Protein AF-A0A968BXH5-F1 (afdb_monomer)

Nearest PDB structures (foldseek):
  6s1k-assembly1_K  TM=3.614E-01  e=6.466E+00  Escherichia coli str. K-12 substr. MG1655star

Mean predicted aligned error: 5.95 Å

Structure (mmCIF, N/CA/C/O backbone):
data_AF-A0A968BXH5-F1
#
_entry.id   AF-A0A968BXH5-F1
#
loop_
_atom_site.group_PDB
_atom_site.id
_atom_site.type_symbol
_atom_site.label_atom_id
_atom_site.label_alt_id
_atom_site.label_comp_id
_atom_site.label_asym_id
_atom_site.label_entity_id
_atom_site.label_seq_id
_atom_site.pdbx_PDB_ins_code
_a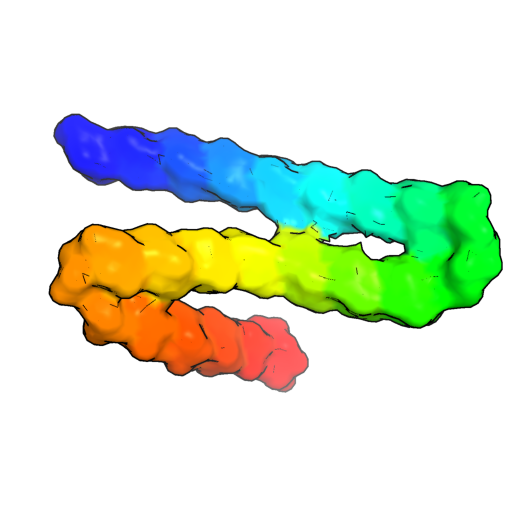tom_site.Cartn_x
_atom_site.Cartn_y
_atom_site.Cartn_z
_atom_site.occupancy
_atom_site.B_iso_or_equiv
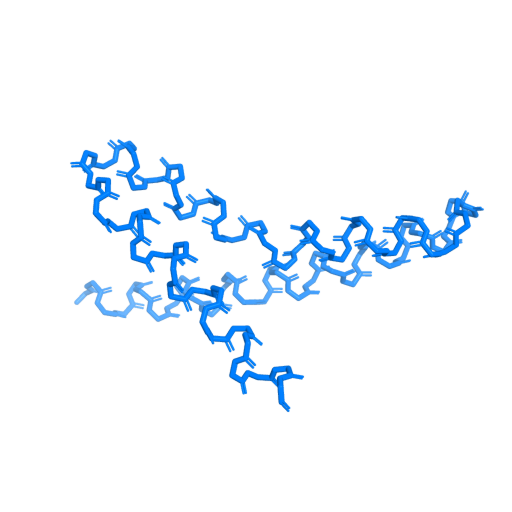_atom_site.auth_seq_id
_atom_site.auth_comp_id
_atom_site.auth_asym_id
_atom_site.auth_atom_id
_atom_site.pdbx_PDB_model_num
ATOM 1 N N . MET A 1 1 ? -22.872 10.357 4.878 1.00 73.50 1 MET A N 1
ATOM 2 C CA . MET A 1 1 ? -21.671 11.165 4.563 1.00 73.50 1 MET A CA 1
ATOM 3 C C . MET A 1 1 ? -20.412 10.300 4.571 1.00 73.50 1 MET A C 1
ATOM 5 O O . MET A 1 1 ? -19.843 10.128 3.506 1.00 73.50 1 MET A O 1
ATOM 9 N N . ALA A 1 2 ? -20.053 9.654 5.690 1.00 87.31 2 ALA A N 1
ATOM 10 C CA . ALA A 1 2 ? -18.838 8.826 5.797 1.00 87.31 2 ALA A CA 1
ATOM 11 C C . ALA A 1 2 ? -18.688 7.732 4.716 1.00 87.31 2 ALA A C 1
ATOM 13 O O . ALA A 1 2 ? -17.621 7.607 4.129 1.00 87.31 2 ALA A O 1
ATOM 14 N N . TRP A 1 3 ? -19.760 6.999 4.388 1.00 92.56 3 TRP A N 1
ATOM 15 C CA . TRP A 1 3 ? -19.737 5.977 3.328 1.00 92.56 3 TRP A CA 1
ATOM 16 C C . TRP A 1 3 ? -19.410 6.534 1.940 1.00 92.56 3 TRP A C 1
ATOM 18 O O . TRP A 1 3 ? -18.709 5.899 1.162 1.00 92.56 3 TRP A O 1
ATOM 28 N N . LEU A 1 4 ? -19.887 7.741 1.638 1.00 94.19 4 LEU A N 1
ATOM 29 C CA . LEU A 1 4 ? -19.671 8.380 0.342 1.00 94.19 4 LEU A CA 1
ATOM 30 C C . LEU A 1 4 ? -18.219 8.861 0.224 1.00 94.19 4 LEU A C 1
ATOM 32 O O . LEU A 1 4 ? -17.561 8.617 -0.784 1.00 94.19 4 LEU A O 1
ATOM 36 N N . THR A 1 5 ? -17.693 9.456 1.300 1.00 92.31 5 THR A N 1
ATOM 37 C CA . THR A 1 5 ? -16.273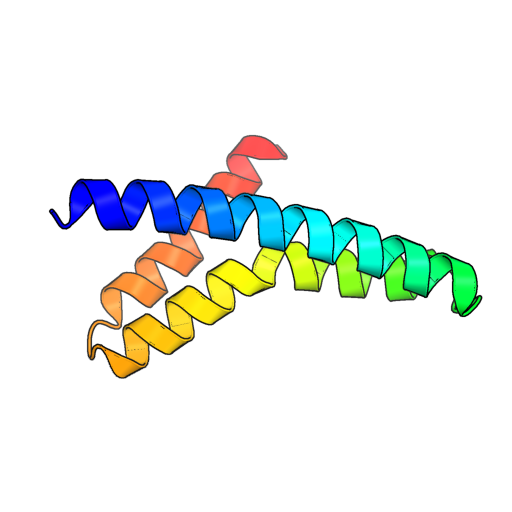 9.807 1.424 1.00 92.31 5 THR A CA 1
ATOM 38 C C . THR A 1 5 ? -15.382 8.574 1.324 1.00 92.31 5 THR A C 1
ATOM 40 O O . THR A 1 5 ? -14.367 8.624 0.641 1.00 92.31 5 THR A O 1
ATOM 43 N N . PHE A 1 6 ? -15.765 7.464 1.959 1.00 89.19 6 PHE A N 1
ATOM 44 C CA . PHE A 1 6 ? -15.038 6.201 1.868 1.00 89.19 6 PHE A CA 1
ATOM 45 C C . PHE A 1 6 ? -14.959 5.714 0.419 1.00 89.19 6 PHE A C 1
ATOM 47 O O . PHE A 1 6 ? -13.860 5.524 -0.086 1.00 89.19 6 PHE A O 1
ATOM 54 N N . VAL A 1 7 ? -16.094 5.607 -0.279 1.00 94.81 7 VAL A N 1
ATOM 55 C CA . VAL A 1 7 ? -16.132 5.128 -1.672 1.00 94.81 7 VAL A CA 1
ATOM 56 C C . VAL A 1 7 ? -15.282 6.005 -2.594 1.00 94.81 7 VAL A C 1
ATOM 58 O O . VAL A 1 7 ? -14.478 5.481 -3.362 1.00 94.81 7 VAL A O 1
ATOM 61 N N . ILE A 1 8 ? -15.409 7.332 -2.498 1.00 95.56 8 ILE A N 1
ATOM 62 C CA . ILE A 1 8 ? -14.624 8.26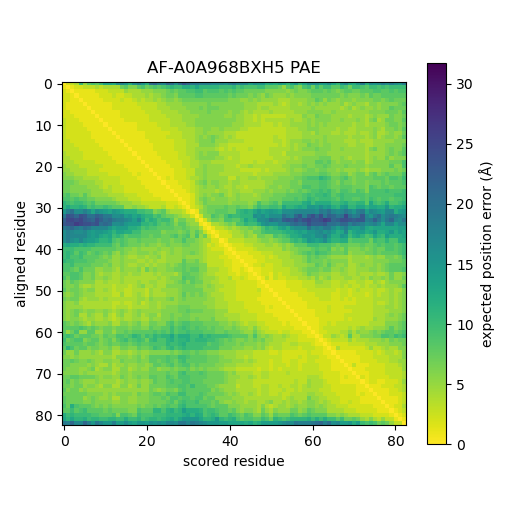1 -3.323 1.00 95.56 8 ILE A CA 1
ATOM 63 C C . ILE A 1 8 ? -13.127 8.106 -3.032 1.00 95.56 8 ILE A C 1
ATOM 65 O O . ILE A 1 8 ? -12.334 7.953 -3.961 1.00 95.56 8 ILE A O 1
ATOM 69 N N . SER A 1 9 ? -12.738 8.094 -1.756 1.00 90.25 9 SER A N 1
ATOM 70 C CA . SER A 1 9 ? -11.340 7.930 -1.351 1.00 90.25 9 SER A CA 1
ATOM 71 C C . SER A 1 9 ? -10.766 6.585 -1.793 1.00 90.25 9 SER A C 1
ATOM 73 O O . SER A 1 9 ? -9.639 6.544 -2.278 1.00 90.25 9 SER A O 1
ATOM 75 N N . SER A 1 10 ? -11.532 5.497 -1.691 1.00 89.50 10 SER A N 1
ATOM 76 C CA . SER A 1 10 ? -11.118 4.169 -2.151 1.00 89.50 10 SER A CA 1
ATOM 77 C C . SER A 1 10 ? -10.897 4.133 -3.662 1.00 89.50 10 SER A C 1
ATOM 79 O O . SER A 1 10 ? -9.880 3.608 -4.106 1.00 89.50 10 SER A O 1
ATOM 81 N N . ILE A 1 11 ? -11.788 4.735 -4.459 1.00 93.81 11 ILE A N 1
ATOM 82 C CA . ILE A 1 11 ? -11.621 4.815 -5.920 1.00 93.81 11 ILE A CA 1
ATOM 83 C C . ILE A 1 11 ? -10.355 5.599 -6.274 1.00 93.81 11 ILE A C 1
ATOM 85 O O . ILE A 1 11 ? -9.544 5.135 -7.077 1.00 93.81 11 ILE A O 1
ATOM 89 N N . ILE A 1 12 ? -10.159 6.766 -5.656 1.00 93.06 12 ILE A N 1
ATOM 90 C CA . ILE A 1 12 ? -8.968 7.597 -5.879 1.00 93.06 12 ILE A CA 1
ATOM 91 C C . ILE A 1 12 ? -7.701 6.821 -5.510 1.00 93.06 12 ILE A C 1
ATOM 93 O O . ILE A 1 12 ? -6.732 6.834 -6.267 1.00 93.06 12 ILE A O 1
ATOM 97 N N . LEU A 1 13 ? -7.719 6.117 -4.378 1.00 88.94 13 LEU A N 1
ATOM 98 C CA . LEU A 1 13 ? -6.589 5.332 -3.898 1.00 88.94 13 LEU A CA 1
ATOM 99 C C . LEU A 1 13 ? -6.233 4.192 -4.863 1.00 88.94 13 LEU A C 1
ATOM 101 O O . LEU A 1 13 ? -5.058 4.018 -5.176 1.00 88.94 13 LEU A O 1
ATOM 105 N N . VAL A 1 14 ? -7.225 3.469 -5.393 1.00 88.12 14 VAL A N 1
ATOM 106 C CA . VAL A 1 14 ? -7.002 2.405 -6.388 1.00 88.12 14 VAL A CA 1
ATOM 107 C C . VAL A 1 14 ? -6.384 2.975 -7.665 1.00 88.12 14 VAL A C 1
ATOM 109 O O . VAL A 1 14 ? -5.384 2.452 -8.153 1.00 88.12 14 VAL A O 1
ATOM 112 N N . ILE A 1 15 ? -6.925 4.080 -8.186 1.00 91.31 15 ILE A N 1
ATOM 113 C CA . ILE A 1 15 ? -6.389 4.729 -9.392 1.00 91.31 15 ILE A CA 1
ATOM 114 C C . ILE A 1 15 ? -4.944 5.189 -9.160 1.00 91.31 15 ILE A C 1
ATOM 116 O O . ILE A 1 15 ? -4.083 4.973 -10.016 1.00 91.31 15 ILE A O 1
ATOM 120 N N . ALA A 1 16 ? -4.665 5.796 -8.005 1.00 89.56 16 ALA A N 1
ATOM 121 C CA . ALA A 1 16 ? -3.330 6.255 -7.645 1.00 89.56 16 ALA A CA 1
ATOM 122 C C . ALA A 1 16 ? -2.332 5.092 -7.535 1.00 89.56 16 ALA A C 1
ATOM 124 O O . ALA A 1 16 ? -1.238 5.190 -8.088 1.00 89.56 16 ALA A O 1
ATOM 125 N N . ALA A 1 17 ? -2.714 3.984 -6.894 1.00 85.25 17 ALA A N 1
ATOM 126 C CA . ALA A 1 17 ? -1.871 2.796 -6.761 1.00 85.25 17 ALA A CA 1
ATOM 127 C C . ALA A 1 17 ? -1.533 2.174 -8.129 1.00 85.25 17 ALA A C 1
ATOM 129 O O . ALA A 1 17 ? -0.368 1.895 -8.412 1.00 85.25 17 ALA A O 1
ATOM 130 N N . VAL A 1 18 ? -2.522 2.046 -9.023 1.00 86.50 18 VAL A N 1
ATOM 131 C CA . VAL A 1 18 ? -2.309 1.533 -10.390 1.00 86.50 18 VAL A CA 1
ATOM 132 C C . VAL A 1 18 ? -1.373 2.444 -11.185 1.00 86.50 18 VAL A C 1
ATOM 134 O O . VAL A 1 18 ? -0.460 1.967 -11.859 1.00 86.50 18 VAL A O 1
ATOM 137 N N . LYS A 1 19 ? -1.564 3.766 -11.104 1.00 89.19 19 LYS A N 1
ATOM 138 C CA . LYS A 1 19 ? -0.682 4.729 -11.779 1.00 89.19 19 LYS A CA 1
ATOM 139 C C . LYS A 1 19 ? 0.738 4.698 -11.223 1.00 89.19 19 LYS A C 1
ATOM 141 O O . LYS A 1 19 ? 1.682 4.772 -12.004 1.00 89.19 19 LYS A O 1
ATOM 146 N N . LEU A 1 20 ? 0.893 4.550 -9.910 1.00 86.12 20 LEU A N 1
ATOM 147 C CA . LEU A 1 20 ? 2.197 4.439 -9.266 1.00 86.12 20 LEU A CA 1
ATOM 148 C C . LEU A 1 20 ? 2.977 3.221 -9.779 1.00 86.12 20 LEU A C 1
ATOM 150 O O . LEU A 1 20 ? 4.143 3.370 -10.136 1.00 86.12 20 LEU A O 1
ATOM 154 N N . ALA A 1 21 ? 2.326 2.059 -9.886 1.00 83.56 21 ALA A N 1
ATOM 155 C CA . ALA A 1 21 ? 2.941 0.854 -10.446 1.00 83.56 21 ALA A CA 1
ATOM 156 C C . ALA A 1 21 ? 3.377 1.063 -11.910 1.00 83.56 21 ALA A C 1
ATOM 158 O O . ALA A 1 21 ? 4.533 0.817 -12.247 1.00 83.56 21 ALA A O 1
ATOM 159 N N . GLN A 1 22 ? 2.500 1.631 -12.752 1.00 85.12 22 GLN A N 1
ATOM 160 C CA . GLN A 1 22 ? 2.817 1.945 -14.155 1.00 85.12 22 GLN A CA 1
ATOM 161 C C . GLN A 1 22 ? 4.033 2.869 -14.290 1.00 85.12 22 GLN A C 1
ATOM 163 O O . GLN A 1 22 ? 4.889 2.662 -15.149 1.00 85.12 22 GLN A O 1
ATOM 168 N N . TYR A 1 23 ? 4.129 3.904 -13.453 1.00 85.75 23 TYR A N 1
ATOM 169 C CA . TYR A 1 23 ? 5.285 4.799 -13.470 1.00 85.75 23 TYR A CA 1
ATOM 170 C C . TYR A 1 23 ? 6.550 4.119 -12.943 1.00 85.75 23 TYR A C 1
ATOM 172 O O . TYR A 1 23 ? 7.631 4.389 -13.466 1.00 85.75 23 TYR A O 1
ATOM 180 N N . GLY A 1 24 ? 6.426 3.215 -11.968 1.00 81.12 24 GLY A N 1
ATOM 181 C CA . GLY A 1 24 ? 7.529 2.381 -11.497 1.00 81.12 24 GLY A CA 1
ATOM 182 C C . GLY A 1 24 ? 8.144 1.546 -12.621 1.00 81.12 24 GLY A C 1
ATOM 183 O O . GLY A 1 24 ? 9.361 1.582 -12.811 1.00 81.12 24 GLY A O 1
ATOM 184 N N . ASP A 1 25 ? 7.309 0.905 -13.440 1.00 79.00 25 ASP A N 1
ATOM 185 C CA . ASP A 1 25 ? 7.757 0.144 -14.612 1.00 79.00 25 ASP A CA 1
ATOM 186 C C . ASP A 1 25 ? 8.466 1.036 -15.640 1.00 79.00 25 ASP A C 1
ATOM 188 O O . ASP A 1 25 ? 9.538 0.696 -16.148 1.00 79.00 25 ASP A O 1
ATOM 192 N N . VAL A 1 26 ? 7.921 2.226 -15.918 1.00 84.56 26 VAL A N 1
ATOM 193 C CA . VAL A 1 26 ? 8.552 3.190 -16.835 1.00 84.56 26 VAL A CA 1
ATOM 194 C C . VAL A 1 26 ? 9.927 3.624 -16.318 1.00 84.56 26 VAL A C 1
ATOM 196 O O . VAL A 1 26 ? 10.880 3.700 -17.097 1.00 84.56 26 VAL A O 1
ATOM 199 N N . ILE A 1 27 ? 10.064 3.879 -15.015 1.00 82.75 27 ILE A N 1
ATOM 200 C CA . ILE A 1 27 ? 11.349 4.228 -14.392 1.00 82.75 27 ILE A CA 1
ATOM 201 C C . ILE A 1 27 ? 12.334 3.060 -14.512 1.00 82.75 27 ILE A C 1
ATOM 203 O O . ILE A 1 27 ? 13.489 3.284 -14.889 1.00 82.75 27 ILE A O 1
ATOM 207 N N . ALA A 1 28 ? 11.890 1.824 -14.270 1.00 79.69 28 ALA A N 1
ATOM 208 C CA . ALA A 1 28 ? 12.712 0.622 -14.415 1.00 79.69 28 ALA A CA 1
ATOM 209 C C . ALA A 1 28 ? 13.289 0.500 -15.834 1.00 79.69 28 ALA A C 1
ATOM 211 O O . ALA A 1 28 ? 14.496 0.334 -16.017 1.00 79.69 28 ALA A O 1
ATOM 212 N N . VAL A 1 29 ? 12.442 0.678 -16.852 1.00 79.88 29 VAL A N 1
ATOM 213 C CA . VAL A 1 29 ? 12.846 0.606 -18.264 1.00 79.88 29 VAL A CA 1
ATOM 214 C C . VAL A 1 29 ? 13.823 1.728 -18.625 1.00 79.88 29 VAL A C 1
ATOM 216 O O . VAL A 1 29 ? 14.822 1.492 -19.307 1.00 79.88 29 VAL A O 1
ATOM 219 N N . ARG A 1 30 ? 13.566 2.961 -18.174 1.00 82.75 30 ARG A N 1
ATOM 220 C CA . ARG A 1 30 ? 14.364 4.141 -18.555 1.00 82.75 30 ARG A CA 1
ATOM 221 C C . ARG A 1 30 ? 15.726 4.191 -17.874 1.00 82.75 30 ARG A C 1
ATOM 223 O O . ARG A 1 30 ? 16.674 4.688 -18.475 1.00 82.75 30 ARG A O 1
ATOM 230 N N . THR A 1 31 ? 15.835 3.675 -16.656 1.00 80.81 31 THR A N 1
ATOM 231 C CA . THR A 1 31 ? 17.086 3.697 -15.885 1.00 80.81 31 THR A CA 1
ATOM 232 C C . THR A 1 31 ? 18.057 2.581 -16.271 1.00 80.81 31 THR A C 1
ATOM 234 O O . THR A 1 31 ? 19.209 2.630 -15.850 1.00 80.81 31 THR A O 1
ATOM 237 N N . ARG A 1 32 ? 17.636 1.587 -17.076 1.00 70.69 32 ARG A N 1
ATOM 238 C CA . ARG A 1 32 ? 18.415 0.370 -17.410 1.00 70.69 32 ARG A CA 1
ATOM 239 C C . ARG A 1 32 ? 18.931 -0.392 -16.180 1.00 70.69 32 ARG A C 1
ATOM 241 O O . ARG A 1 32 ? 19.775 -1.277 -16.312 1.00 70.69 32 ARG A O 1
ATOM 248 N N . LEU A 1 33 ? 18.422 -0.069 -14.993 1.00 68.44 33 LEU A N 1
ATOM 249 C CA . LEU A 1 33 ? 18.645 -0.831 -13.778 1.00 68.44 33 LEU A CA 1
ATOM 250 C C . LEU A 1 33 ? 17.879 -2.129 -13.994 1.00 68.44 33 LEU A C 1
ATOM 252 O O . LEU A 1 33 ? 16.658 -2.084 -14.114 1.00 68.44 33 LEU A O 1
ATOM 256 N N . GLY A 1 34 ? 18.621 -3.228 -14.196 1.00 63.88 34 GLY A N 1
ATOM 257 C CA . GLY A 1 34 ? 18.127 -4.489 -14.759 1.00 63.88 34 GLY A CA 1
ATOM 258 C C . GLY A 1 34 ? 16.679 -4.746 -14.365 1.00 63.88 34 GLY A C 1
ATOM 259 O O . GLY A 1 34 ? 16.394 -4.827 -13.173 1.00 63.88 34 GLY A O 1
ATOM 260 N N . GLY A 1 35 ? 15.778 -4.791 -15.356 1.00 64.31 35 GLY A N 1
ATOM 261 C CA . GLY A 1 35 ? 14.331 -4.602 -15.161 1.00 64.31 35 GLY A CA 1
ATOM 262 C C . GLY A 1 35 ? 13.691 -5.491 -14.091 1.00 64.31 35 GLY A C 1
ATOM 263 O O . GLY A 1 35 ? 12.644 -5.151 -13.561 1.00 64.31 35 GLY A O 1
ATOM 264 N N . MET A 1 36 ? 14.358 -6.579 -13.709 1.00 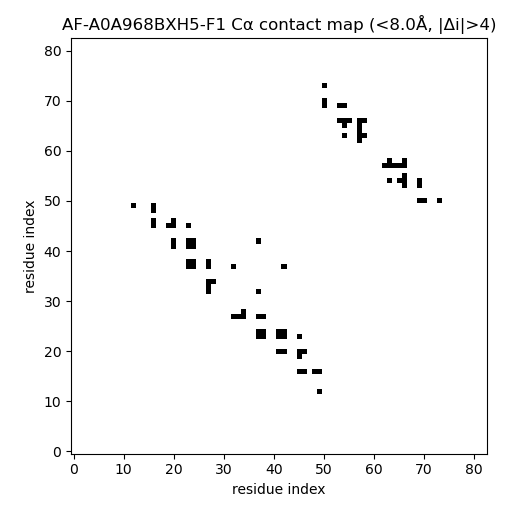68.50 36 MET A N 1
ATOM 265 C CA . MET A 1 36 ? 13.989 -7.431 -12.587 1.00 68.50 36 MET A CA 1
ATOM 266 C C . MET A 1 36 ? 14.146 -6.753 -11.214 1.00 68.50 36 MET A C 1
ATOM 268 O O . MET A 1 36 ? 13.255 -6.873 -10.388 1.00 68.50 36 MET A O 1
ATOM 272 N N . PHE A 1 37 ? 15.238 -6.032 -10.939 1.00 71.25 37 PHE A N 1
ATOM 273 C CA . PHE A 1 37 ? 15.505 -5.509 -9.592 1.00 71.25 37 PHE A CA 1
ATOM 274 C C . PHE A 1 37 ? 14.600 -4.325 -9.250 1.00 71.25 37 PHE A C 1
ATOM 276 O O . PHE A 1 37 ? 13.917 -4.342 -8.229 1.00 71.25 37 PHE A O 1
ATOM 283 N N . ILE A 1 38 ? 14.544 -3.317 -10.127 1.00 72.12 38 ILE A N 1
ATOM 284 C CA . ILE A 1 38 ? 13.629 -2.188 -9.928 1.00 72.12 38 ILE A CA 1
ATOM 285 C C . ILE A 1 38 ? 12.183 -2.600 -10.180 1.00 72.12 38 ILE A C 1
ATOM 287 O O . ILE A 1 38 ? 11.324 -2.168 -9.421 1.00 72.12 38 ILE A O 1
ATOM 291 N N . GLY A 1 39 ? 11.914 -3.451 -11.175 1.00 71.62 39 GLY A N 1
ATOM 292 C CA . GLY A 1 39 ? 10.563 -3.949 -11.430 1.00 71.62 39 GLY A CA 1
ATOM 293 C C . GLY A 1 39 ? 9.993 -4.651 -10.205 1.00 71.62 39 GLY A C 1
ATOM 294 O O . GLY A 1 39 ? 8.947 -4.254 -9.722 1.00 71.62 39 GLY A O 1
ATOM 295 N N . VAL A 1 40 ? 10.712 -5.610 -9.614 1.00 75.94 40 VAL A N 1
ATOM 296 C CA . VAL A 1 40 ? 10.232 -6.318 -8.415 1.00 75.94 40 VAL A CA 1
ATOM 297 C C . VAL A 1 40 ? 10.126 -5.382 -7.211 1.00 75.94 40 VAL A C 1
ATOM 299 O O . VAL A 1 40 ? 9.124 -5.422 -6.504 1.00 75.94 40 VAL A O 1
ATOM 302 N N . LEU A 1 41 ? 11.118 -4.520 -6.973 1.00 81.19 41 LEU A N 1
ATOM 303 C CA . LEU A 1 41 ? 11.155 -3.686 -5.769 1.00 81.19 41 LEU A CA 1
ATOM 304 C C . LEU A 1 41 ? 10.141 -2.532 -5.815 1.00 81.19 41 LEU A C 1
ATOM 306 O O . LEU A 1 41 ? 9.465 -2.275 -4.820 1.00 81.19 41 LEU A O 1
ATOM 310 N N . LEU A 1 42 ? 9.989 -1.863 -6.963 1.00 78.75 42 LEU A N 1
ATOM 311 C CA . LEU A 1 42 ? 8.970 -0.825 -7.142 1.00 78.75 42 LEU A CA 1
ATOM 312 C C . LEU A 1 42 ? 7.573 -1.413 -7.273 1.00 78.75 42 LEU A C 1
ATOM 314 O O . LEU A 1 42 ? 6.652 -0.814 -6.730 1.00 78.75 42 LEU A O 1
ATOM 318 N N . LEU A 1 43 ? 7.397 -2.558 -7.938 1.00 79.12 43 LEU A N 1
ATOM 319 C CA . LEU A 1 43 ? 6.087 -3.201 -8.032 1.00 79.12 43 LEU A CA 1
ATOM 320 C C . LEU A 1 43 ? 5.618 -3.665 -6.653 1.00 79.12 43 LEU A C 1
ATOM 322 O O . LEU A 1 43 ? 4.534 -3.270 -6.232 1.00 79.12 43 LEU A O 1
ATOM 326 N N . ALA A 1 44 ? 6.455 -4.409 -5.918 1.00 80.88 44 ALA A N 1
ATOM 327 C CA . ALA A 1 44 ? 6.137 -4.856 -4.561 1.00 80.88 44 ALA A CA 1
ATOM 328 C C . ALA A 1 44 ? 5.904 -3.669 -3.611 1.00 80.88 44 ALA A C 1
ATOM 330 O O . ALA A 1 44 ? 4.977 -3.679 -2.801 1.00 80.88 44 ALA A O 1
ATOM 331 N N . GLY A 1 45 ? 6.711 -2.611 -3.738 1.00 83.38 45 GLY A N 1
ATOM 332 C CA . GLY A 1 45 ? 6.522 -1.378 -2.980 1.00 83.38 45 GLY A CA 1
ATOM 333 C C . GLY A 1 45 ? 5.218 -0.656 -3.329 1.00 83.38 45 GLY A C 1
ATOM 334 O O . GLY A 1 45 ? 4.510 -0.215 -2.430 1.00 83.38 45 GLY A O 1
ATOM 335 N N . ALA A 1 46 ? 4.870 -0.549 -4.613 1.00 81.19 46 ALA A N 1
ATOM 336 C CA . ALA A 1 46 ? 3.672 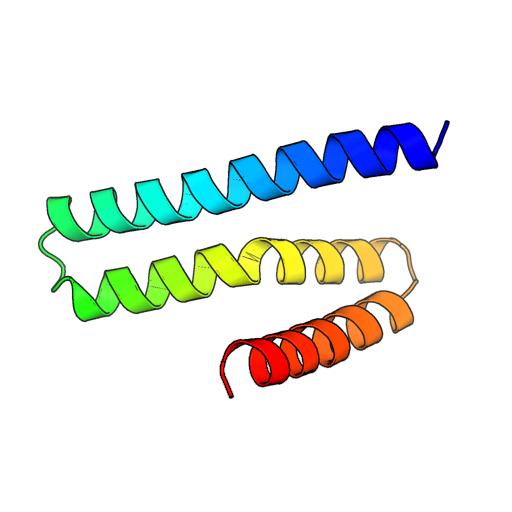0.148 -5.078 1.00 81.19 46 ALA A CA 1
ATOM 337 C C . ALA A 1 46 ? 2.381 -0.577 -4.679 1.00 81.19 46 ALA A C 1
ATOM 339 O O . ALA A 1 46 ? 1.407 0.088 -4.324 1.00 81.19 46 ALA A O 1
ATOM 340 N N . THR A 1 47 ? 2.373 -1.913 -4.687 1.00 81.94 47 THR A N 1
ATOM 341 C CA . THR A 1 47 ? 1.213 -2.708 -4.256 1.00 81.94 47 THR A CA 1
ATOM 342 C C . THR A 1 47 ? 0.998 -2.651 -2.748 1.00 81.94 47 THR A C 1
ATOM 344 O O . THR A 1 47 ? -0.149 -2.608 -2.318 1.00 81.94 47 THR A O 1
ATOM 347 N N . SER A 1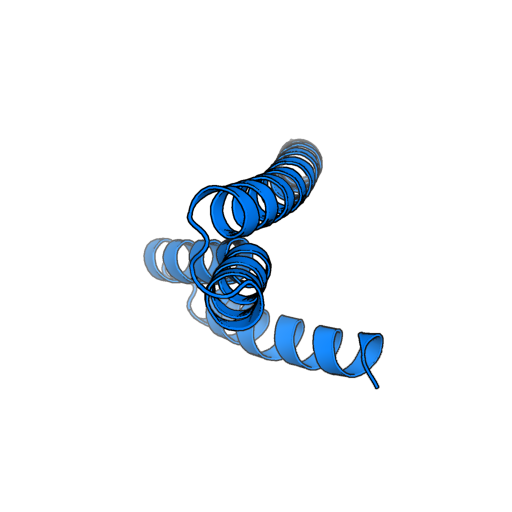 48 ? 2.073 -2.567 -1.954 1.00 86.31 48 SER A N 1
ATOM 348 C CA . SER A 1 48 ? 1.980 -2.523 -0.487 1.00 86.31 48 SER A CA 1
ATOM 349 C C . SER A 1 48 ? 2.026 -1.127 0.132 1.00 86.31 48 SER A C 1
ATOM 351 O O . SER A 1 48 ? 1.825 -0.956 1.339 1.00 86.31 48 SER A O 1
ATOM 353 N N . LEU A 1 49 ? 2.227 -0.091 -0.684 1.00 86.56 49 LEU A N 1
ATOM 354 C CA . LEU A 1 49 ? 2.204 1.302 -0.243 1.00 86.56 49 LEU A CA 1
ATOM 355 C C . LEU A 1 49 ? 0.880 1.686 0.441 1.00 86.56 49 LEU A C 1
ATOM 357 O O . LEU A 1 49 ? 0.927 2.293 1.514 1.00 86.56 49 LEU A O 1
ATOM 361 N N . PRO A 1 50 ? -0.301 1.349 -0.122 1.00 83.31 50 PRO A N 1
ATOM 362 C CA . PRO A 1 50 ? -1.575 1.693 0.502 1.00 83.31 50 PRO A CA 1
ATOM 363 C C . PRO A 1 50 ? -1.749 1.060 1.880 1.00 83.31 50 PRO A C 1
ATOM 365 O O . PRO A 1 50 ? -2.226 1.704 2.810 1.00 83.31 50 PRO A O 1
ATOM 368 N N . GLU A 1 51 ? -1.316 -0.187 2.031 1.00 86.19 51 GLU A N 1
ATOM 369 C CA . GLU A 1 51 ? -1.404 -0.946 3.277 1.00 86.19 51 GLU A CA 1
ATOM 370 C C . GLU A 1 51 ? -0.502 -0.330 4.349 1.00 86.19 51 GLU A C 1
ATOM 372 O O . GLU A 1 51 ? -0.922 -0.144 5.493 1.00 86.19 51 GLU A O 1
ATOM 377 N N . MET A 1 52 ? 0.713 0.071 3.963 1.00 88.12 52 MET A N 1
ATOM 378 C CA . MET A 1 52 ? 1.630 0.799 4.837 1.00 88.12 52 MET A CA 1
ATOM 379 C C . MET A 1 52 ? 1.026 2.132 5.296 1.00 88.12 52 MET A C 1
ATOM 381 O O . MET A 1 52 ? 1.102 2.474 6.478 1.00 88.12 52 MET A O 1
ATOM 385 N N . LEU A 1 53 ? 0.390 2.879 4.390 1.00 88.88 53 LEU A N 1
ATOM 386 C CA . LEU A 1 53 ? -0.291 4.128 4.734 1.00 88.88 53 LEU A CA 1
ATOM 387 C C . LEU A 1 53 ? -1.454 3.887 5.700 1.00 88.88 53 LEU A C 1
ATOM 389 O O . LEU A 1 53 ? -1.592 4.633 6.672 1.00 88.88 53 LEU A O 1
ATOM 393 N N . THR A 1 54 ? -2.264 2.851 5.483 1.00 88.19 54 THR A N 1
ATOM 394 C CA . THR A 1 54 ? -3.345 2.469 6.402 1.00 88.19 54 THR A CA 1
ATOM 395 C C . THR A 1 54 ? -2.788 2.166 7.787 1.00 88.19 54 THR A C 1
ATOM 397 O O . THR A 1 54 ? -3.272 2.731 8.764 1.00 88.19 54 THR A O 1
ATOM 400 N N . MET A 1 55 ? -1.705 1.388 7.881 1.00 88.56 55 MET A N 1
ATOM 401 C CA . MET A 1 55 ? -1.044 1.102 9.156 1.00 88.56 55 MET A CA 1
ATOM 402 C C . MET A 1 55 ? -0.586 2.366 9.888 1.00 88.56 55 MET A C 1
ATOM 404 O O . MET A 1 55 ? -0.909 2.546 11.062 1.00 88.56 55 MET A O 1
ATOM 408 N N . ILE A 1 56 ? 0.127 3.268 9.204 1.00 90.50 56 ILE A N 1
ATOM 409 C CA . ILE A 1 56 ? 0.612 4.526 9.797 1.00 90.50 56 ILE A CA 1
ATOM 410 C C . ILE A 1 56 ? -0.560 5.365 10.320 1.00 90.50 56 ILE A C 1
ATOM 412 O O . ILE A 1 56 ? -0.492 5.918 11.421 1.00 90.50 56 ILE A O 1
ATOM 416 N N . ASN A 1 57 ? -1.650 5.450 9.555 1.00 89.88 57 ASN A N 1
ATOM 417 C CA . ASN A 1 57 ? -2.840 6.189 9.965 1.00 89.88 57 ASN A CA 1
ATOM 418 C C . ASN A 1 57 ? -3.557 5.528 11.150 1.00 89.88 57 ASN A C 1
ATOM 420 O O . ASN A 1 57 ? -3.985 6.237 12.057 1.00 89.88 57 ASN A O 1
ATOM 424 N N . SER A 1 58 ? -3.628 4.197 11.209 1.00 90.25 58 SER A N 1
ATOM 425 C CA . SER A 1 58 ? -4.211 3.464 12.340 1.00 90.25 58 SER A CA 1
ATOM 426 C C . SER A 1 58 ? -3.451 3.698 13.647 1.00 90.25 58 SER A C 1
ATOM 428 O O . SER A 1 58 ? -4.074 3.888 14.693 1.00 90.25 58 SER A O 1
ATOM 430 N N . PHE A 1 59 ? -2.115 3.765 13.602 1.00 89.38 59 PHE A N 1
ATOM 431 C CA . PHE A 1 59 ? -1.317 4.134 14.777 1.00 89.38 59 PHE A CA 1
ATOM 432 C C . PHE A 1 59 ? -1.594 5.571 15.230 1.00 89.38 59 PHE A C 1
ATOM 434 O O . PHE A 1 59 ? -1.783 5.812 16.422 1.00 89.38 59 PHE A O 1
ATOM 441 N N . ARG A 1 60 ? -1.682 6.523 14.291 1.00 91.19 60 ARG A N 1
ATOM 442 C CA . ARG A 1 60 ? -2.033 7.924 14.597 1.00 91.19 60 ARG A CA 1
ATOM 443 C C . ARG A 1 60 ? -3.444 8.067 15.162 1.00 91.19 60 ARG A C 1
ATOM 445 O O . ARG A 1 60 ? -3.665 8.896 16.035 1.00 91.19 60 ARG A O 1
ATOM 452 N N . ALA A 1 61 ? -4.376 7.243 14.698 1.00 91.44 61 ALA A N 1
ATOM 453 C CA . ALA A 1 61 ? -5.753 7.204 15.171 1.00 91.44 61 ALA A CA 1
ATOM 454 C C . ALA A 1 61 ? -5.933 6.398 16.474 1.00 91.44 61 ALA A C 1
ATOM 456 O O . ALA A 1 61 ? -7.068 6.113 16.842 1.00 91.44 61 ALA A O 1
ATOM 457 N N . GLN A 1 62 ? -4.845 5.988 17.146 1.00 90.62 62 GLN A N 1
ATOM 458 C CA . GLN A 1 62 ? -4.858 5.165 18.367 1.00 90.62 62 GLN A CA 1
ATOM 459 C C . GLN A 1 62 ? -5.687 3.873 18.239 1.00 90.62 62 GLN A C 1
ATOM 461 O O . GLN A 1 62 ? -6.227 3.357 19.216 1.00 90.62 62 GLN A O 1
ATOM 466 N N . THR A 1 63 ? -5.765 3.317 17.028 1.00 91.75 63 THR A N 1
ATOM 467 C CA . THR A 1 63 ? -6.535 2.110 16.697 1.00 91.75 63 THR A CA 1
ATOM 468 C C . THR A 1 63 ? -5.618 1.023 16.125 1.00 91.75 63 THR A C 1
ATOM 470 O O . THR A 1 63 ? -5.768 0.607 14.976 1.00 91.75 63 THR A O 1
ATOM 473 N N . PRO A 1 64 ? -4.657 0.499 16.911 1.00 87.31 64 PRO A N 1
ATOM 474 C CA . PRO A 1 64 ? -3.679 -0.479 16.423 1.00 87.31 64 PRO A CA 1
ATOM 475 C C . PRO A 1 64 ? -4.321 -1.795 15.950 1.00 87.31 64 PRO A C 1
ATOM 477 O O . PRO A 1 64 ? -3.757 -2.481 15.101 1.00 87.31 64 PRO A O 1
ATOM 480 N N . GLY A 1 65 ? -5.529 -2.123 16.427 1.00 89.50 65 GLY A N 1
ATOM 481 C CA . GLY A 1 65 ? -6.298 -3.270 15.935 1.00 89.50 65 GLY A CA 1
ATOM 482 C C . GLY A 1 65 ? -6.623 -3.191 14.437 1.00 89.50 65 GLY A C 1
ATOM 483 O O . GLY A 1 65 ? -6.631 -4.221 13.769 1.00 89.50 65 GLY A O 1
ATOM 484 N N . LEU A 1 66 ? -6.804 -1.982 13.883 1.00 90.12 66 LEU A N 1
ATOM 485 C CA . LEU A 1 66 ? -6.975 -1.792 12.438 1.00 90.12 66 LEU A CA 1
ATOM 486 C C . LEU A 1 66 ? -5.686 -2.090 11.668 1.00 90.12 66 LEU A C 1
ATOM 488 O O . LEU A 1 66 ? -5.755 -2.680 10.595 1.00 90.12 66 LEU A O 1
ATOM 492 N N . ALA A 1 67 ? -4.519 -1.745 12.220 1.00 88.75 67 ALA A N 1
ATOM 493 C CA . ALA A 1 67 ? -3.238 -2.069 11.597 1.00 88.75 67 ALA A CA 1
ATOM 494 C C . ALA A 1 67 ? -3.018 -3.589 11.543 1.00 88.75 67 ALA A C 1
ATOM 496 O O . ALA A 1 67 ? -2.679 -4.124 10.489 1.00 88.75 67 ALA A O 1
ATOM 497 N N . ALA A 1 68 ? -3.287 -4.292 12.649 1.00 88.62 68 ALA A N 1
ATOM 498 C CA . ALA A 1 68 ? -3.201 -5.751 12.699 1.00 88.62 68 ALA A CA 1
ATOM 499 C C . ALA A 1 68 ? -4.187 -6.409 11.720 1.00 88.62 68 ALA A C 1
ATOM 501 O O . ALA A 1 68 ? -3.790 -7.258 10.923 1.00 88.62 68 ALA A O 1
ATOM 502 N N . GLY A 1 69 ? -5.452 -5.973 11.723 1.00 90.50 69 GLY A N 1
ATOM 503 C CA . GLY A 1 69 ? -6.466 -6.459 10.787 1.00 90.50 69 GLY A CA 1
ATOM 504 C C . GLY A 1 69 ? -6.080 -6.223 9.326 1.00 90.50 69 GLY A C 1
ATOM 505 O O . GLY A 1 69 ? -6.240 -7.120 8.504 1.00 90.50 69 GLY A O 1
ATOM 506 N N . ASN A 1 70 ? -5.502 -5.061 9.014 1.00 89.19 70 ASN A N 1
ATOM 507 C CA . ASN A 1 70 ? -5.002 -4.749 7.680 1.00 89.19 70 ASN A CA 1
ATOM 508 C C . ASN A 1 70 ? -3.848 -5.678 7.268 1.00 89.19 70 ASN A C 1
ATOM 510 O O . ASN A 1 70 ? -3.905 -6.232 6.179 1.00 89.19 70 ASN A O 1
ATOM 514 N N . MET A 1 71 ? -2.843 -5.902 8.128 1.00 87.75 71 MET A N 1
ATOM 515 C CA . MET A 1 71 ? -1.707 -6.789 7.814 1.00 87.75 71 MET A CA 1
ATOM 516 C C . MET A 1 71 ? -2.122 -8.242 7.588 1.00 87.75 71 MET A C 1
ATOM 518 O O . MET A 1 71 ? -1.687 -8.872 6.626 1.00 87.75 71 MET A O 1
ATOM 522 N N . PHE A 1 72 ? -2.921 -8.806 8.496 1.00 89.75 72 PHE A N 1
ATOM 523 C CA . PHE A 1 72 ? -3.347 -10.198 8.370 1.00 89.75 72 PHE A CA 1
ATOM 524 C C . PHE A 1 72 ? -4.343 -10.361 7.222 1.00 89.75 72 PHE A C 1
ATOM 526 O O . PHE A 1 72 ? -4.220 -11.297 6.436 1.00 89.75 72 PHE A O 1
ATOM 533 N N . GLY A 1 73 ? -5.281 -9.421 7.083 1.00 89.12 73 GLY A N 1
ATOM 534 C CA . GLY A 1 73 ? -6.286 -9.429 6.027 1.00 89.12 73 GLY A CA 1
ATOM 535 C C . GLY A 1 73 ? -5.683 -9.324 4.628 1.00 89.12 73 GLY A C 1
ATOM 536 O O . GLY A 1 73 ? -6.030 -10.136 3.774 1.00 89.12 73 GLY A O 1
ATOM 537 N N . SER A 1 74 ? -4.757 -8.386 4.391 1.00 86.12 74 SER A N 1
ATOM 538 C CA . SER A 1 74 ? -4.136 -8.222 3.069 1.00 86.12 74 SER A CA 1
ATOM 539 C C . SER A 1 74 ? -3.288 -9.432 2.681 1.00 86.12 74 SER A C 1
ATOM 541 O O . SER A 1 74 ? -3.386 -9.908 1.554 1.00 86.12 74 SER A O 1
ATOM 543 N N . ASN A 1 75 ? -2.532 -10.007 3.620 1.00 87.19 75 ASN A N 1
ATOM 544 C CA . ASN A 1 75 ? -1.739 -11.210 3.362 1.00 87.19 75 ASN A CA 1
ATOM 545 C C . ASN A 1 75 ? -2.611 -12.438 3.076 1.00 87.19 75 ASN A C 1
ATOM 547 O O . ASN A 1 75 ? -2.323 -13.182 2.142 1.00 87.19 75 ASN A O 1
ATOM 551 N N . MET A 1 76 ? -3.693 -12.640 3.835 1.00 89.56 76 MET A N 1
ATOM 552 C CA . MET A 1 76 ? -4.646 -13.721 3.561 1.00 89.56 76 MET A CA 1
ATOM 553 C C . MET A 1 76 ? -5.337 -13.534 2.209 1.00 89.56 76 MET A C 1
ATOM 555 O O . MET A 1 76 ? -5.498 -14.498 1.466 1.00 89.56 76 MET A O 1
ATOM 559 N N . PHE A 1 77 ? -5.717 -12.302 1.870 1.00 87.38 77 PHE A N 1
ATOM 560 C CA . PHE A 1 77 ? -6.334 -11.987 0.585 1.00 87.38 77 PHE A CA 1
ATOM 561 C C . PHE A 1 77 ? -5.366 -12.207 -0.584 1.00 87.38 77 PHE A C 1
ATOM 563 O O . PHE A 1 77 ? -5.749 -12.814 -1.580 1.00 87.38 77 PHE A O 1
ATOM 570 N N . ASN A 1 78 ? -4.101 -11.802 -0.437 1.00 85.00 78 ASN A N 1
ATOM 571 C CA . ASN A 1 78 ? -3.052 -12.073 -1.419 1.00 85.00 78 ASN A CA 1
ATOM 572 C C . ASN A 1 78 ? -2.826 -13.575 -1.605 1.00 85.00 78 ASN A C 1
ATOM 574 O O . ASN A 1 78 ? -2.731 -14.026 -2.741 1.00 85.00 78 ASN A O 1
ATOM 578 N N . MET A 1 79 ? -2.794 -14.359 -0.521 1.00 87.94 79 MET A N 1
ATOM 579 C CA . MET A 1 79 ? -2.729 -15.820 -0.627 1.00 87.94 79 MET A CA 1
ATOM 580 C C . MET A 1 79 ? -3.937 -16.378 -1.378 1.00 87.94 79 MET A C 1
ATOM 582 O O . MET A 1 79 ? -3.758 -17.231 -2.226 1.00 87.94 79 MET A O 1
ATOM 586 N N . LEU A 1 80 ? -5.148 -15.885 -1.117 1.00 90.69 80 LEU A N 1
ATOM 587 C CA . LEU A 1 80 ? -6.363 -16.372 -1.776 1.00 90.69 80 LEU A CA 1
ATOM 588 C C . LEU A 1 80 ? -6.434 -16.001 -3.267 1.00 90.69 80 LEU A C 1
ATOM 590 O O . LEU A 1 80 ? -7.013 -16.744 -4.048 1.00 90.69 80 LEU A O 1
ATOM 594 N N . LEU A 1 81 ? -5.868 -14.858 -3.662 1.00 85.50 81 LEU A N 1
ATOM 595 C CA . LEU A 1 81 ? -5.814 -14.421 -5.061 1.00 85.50 81 LEU A CA 1
ATOM 596 C C . LEU A 1 81 ? -4.696 -15.082 -5.876 1.00 85.50 81 LEU A C 1
ATOM 598 O O . LEU A 1 81 ? -4.832 -15.190 -7.093 1.00 85.50 81 LEU A O 1
ATOM 602 N N . LEU A 1 82 ? -3.573 -15.419 -5.234 1.00 76.56 82 LEU A N 1
ATOM 603 C CA . LEU A 1 82 ? -2.364 -15.921 -5.898 1.00 76.56 82 LEU A CA 1
ATOM 604 C C . LEU A 1 82 ? -2.172 -17.440 -5.776 1.00 76.56 82 LEU A C 1
ATOM 606 O O . LEU A 1 82 ? -1.375 -17.985 -6.542 1.00 76.56 82 LEU A O 1
ATOM 610 N N . ALA A 1 83 ? -2.827 -18.097 -4.812 1.00 59.84 83 ALA A N 1
ATOM 611 C CA . ALA A 1 83 ? -2.871 -19.559 -4.696 1.00 59.84 83 ALA A CA 1
ATOM 612 C C . ALA A 1 83 ? -3.865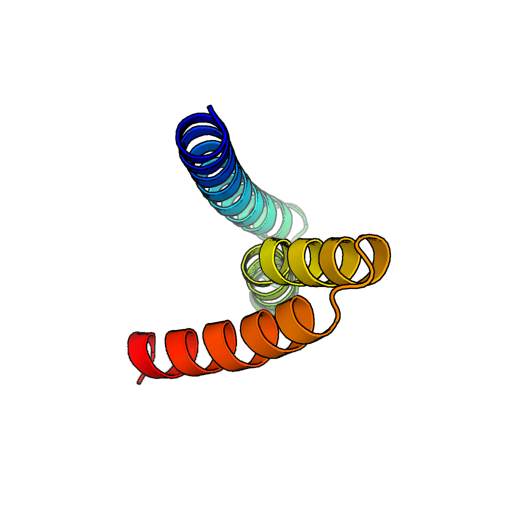 -20.165 -5.692 1.00 59.84 83 ALA A C 1
ATOM 614 O O . ALA A 1 83 ? -3.556 -21.270 -6.193 1.00 59.84 83 ALA A O 1
#

Secondary structure (DSSP, 8-state):
-HHHHHHHHHHHHHHHHHHHHHHHHHHHHHH-S-HHHHHHHHHHHHHHHHHHHHHHHHHHTT-HHHHHHHHHHHHHHHHHHH-

Solvent-accessible surface area (backbone atoms only — not comparable to full-atom values): 4436 Å² total; per-residue (Å²): 11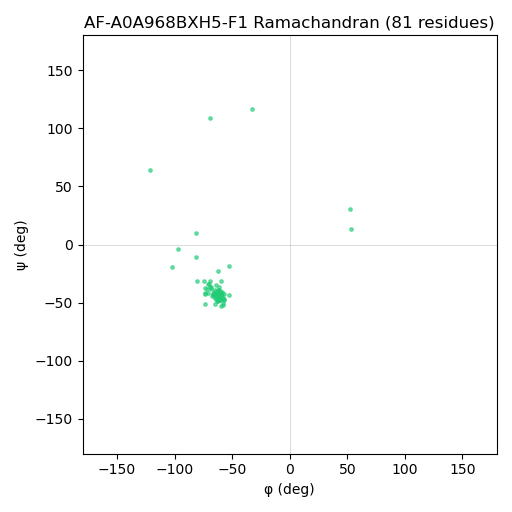0,70,70,58,54,46,53,52,51,52,53,52,49,52,53,49,38,54,51,48,31,56,51,34,46,52,49,15,64,73,67,66,47,58,56,65,60,42,32,50,52,38,41,57,45,32,72,45,43,63,59,51,51,50,32,56,49,20,54,75,66,74,36,56,68,55,28,53,50,49,57,55,48,53,53,52,48,50,48,69,75,72,108

Radius of gyration: 15.16 Å; Cα contacts (8 Å, |Δi|>4): 44; chains: 1; bounding box: 40×31×37 Å

Sequence (83 aa):
MAWLTFVISSIILVIAAVKLAQYGDVIAVRTRLGGMFIGVLLLAGATSLPEMLTMINSFRAQTPGLAAGNMFGSNMFNMLLLA

Foldseek 3Di:
DVVVVVVVVVVVLVVQLVVQLVVQQVCLVVVPPPSVPSNVVSNVCSVCVVLVVQCVVCVVVVNNVSNVCSVVVVVVVCVVVVD

pLDDT: mean 84.78, std 7.47, range [59.84, 95.56]